Protein AF-A0A212J3J1-F1 (afdb_monomer_lite)

Foldseek 3Di:
DDDPDWDADPPPRAIWDWDDWDDDAPFWIKTWTFGPPPVVRDIDIDIGGDQDDPDDDPDDDPRRDHPDPPPPPPD

Organism: NCBI:txid91750

Sequence (75 aa):
MPRGNSTKCPHCGSTCRTIKTAQVTATYREVVFLCRNPACNCMFTAAITPLREIEPSANPNPEAHFPASAKQVLA

pLDDT: mean 83.0, std 17.19, range [35.59, 96.56]

Radius of gyration: 16.15 Å; chains: 1; bounding box: 37×33×44 Å

Secondary structure (DSSP, 8-state):
-------B-TTT-PBEEEEEEEE-SSS-EEEEEEES-TTT--EEEEEE-----SS--SS--TT---S--------

InterPro domains:
  IPR007684 Zinc finger, Ogr/Delta-type [PF04606] (8-47)

Structure (mmCIF, N/CA/C/O backbone):
data_AF-A0A212J3J1-F1
#
_entry.id   AF-A0A212J3J1-F1
#
loop_
_atom_site.group_PDB
_atom_site.id
_atom_site.type_symbol
_atom_site.label_atom_id
_atom_site.label_alt_id
_atom_site.label_comp_id
_atom_site.label_asym_id
_atom_site.label_entity_id
_atom_site.label_seq_id
_atom_site.pdbx_PDB_ins_code
_atom_site.Cartn_x
_atom_site.Cartn_y
_atom_site.Cartn_z
_atom_site.occupancy
_atom_site.B_iso_or_equiv
_atom_site.auth_seq_id
_atom_site.auth_comp_id
_atom_site.auth_asym_id
_atom_site.auth_atom_id
_atom_site.pdbx_PDB_model_num
ATOM 1 N N . MET A 1 1 ? 18.904 -3.641 10.472 1.00 40.78 1 MET A N 1
ATOM 2 C CA . MET A 1 1 ? 18.289 -2.627 9.584 1.00 40.78 1 MET A CA 1
ATOM 3 C C . MET A 1 1 ? 16.884 -3.101 9.234 1.00 40.78 1 MET A C 1
ATOM 5 O O . MET A 1 1 ? 16.781 -4.227 8.755 1.00 40.78 1 MET A O 1
ATOM 9 N N . PRO A 1 2 ? 15.808 -2.352 9.532 1.00 44.41 2 PRO A N 1
ATOM 10 C CA . PRO A 1 2 ? 14.458 -2.833 9.264 1.00 44.41 2 PRO A CA 1
ATOM 11 C C . PRO A 1 2 ? 14.257 -2.904 7.747 1.00 44.41 2 PRO A C 1
ATOM 13 O O . PRO A 1 2 ? 14.512 -1.937 7.030 1.00 44.41 2 PRO A O 1
ATOM 16 N N . ARG A 1 3 ? 13.867 -4.081 7.245 1.00 57.81 3 ARG A N 1
ATOM 17 C CA . ARG A 1 3 ? 13.532 -4.269 5.832 1.00 57.81 3 ARG A CA 1
ATOM 18 C C . ARG A 1 3 ? 12.299 -3.414 5.555 1.00 57.81 3 ARG A C 1
ATOM 20 O O . ARG A 1 3 ? 11.223 -3.723 6.057 1.00 57.81 3 ARG A O 1
ATOM 27 N N . GLY A 1 4 ? 12.473 -2.322 4.812 1.00 66.56 4 GLY A N 1
ATOM 28 C CA . GLY A 1 4 ? 11.351 -1.521 4.338 1.00 66.56 4 GLY A CA 1
ATOM 29 C C . GLY A 1 4 ? 10.329 -2.403 3.621 1.00 66.56 4 GLY A C 1
ATOM 30 O O . GLY A 1 4 ? 10.669 -3.441 3.050 1.00 66.56 4 GLY A O 1
ATOM 31 N N . ASN A 1 5 ? 9.074 -1.979 3.665 1.00 73.12 5 ASN A N 1
ATOM 32 C CA . ASN A 1 5 ? 7.986 -2.513 2.859 1.00 73.12 5 ASN A CA 1
ATOM 33 C C . ASN A 1 5 ? 8.461 -2.714 1.407 1.00 73.12 5 ASN A C 1
ATOM 35 O O . ASN A 1 5 ? 8.855 -1.770 0.734 1.00 73.12 5 ASN A O 1
ATOM 39 N N . SER A 1 6 ? 8.485 -3.968 0.955 1.00 81.44 6 SER A N 1
ATOM 40 C CA . SER A 1 6 ? 8.953 -4.381 -0.369 1.00 81.44 6 SER A CA 1
ATOM 41 C C . SER A 1 6 ? 7.833 -5.162 -1.033 1.00 81.44 6 SER A C 1
ATOM 43 O O . SER A 1 6 ? 7.294 -6.088 -0.430 1.00 81.44 6 SER A O 1
ATOM 45 N N . THR A 1 7 ? 7.477 -4.783 -2.258 1.00 92.00 7 THR A N 1
ATOM 46 C CA . THR A 1 7 ? 6.433 -5.458 -3.033 1.00 92.00 7 THR A CA 1
ATOM 47 C C . THR A 1 7 ? 6.909 -5.744 -4.454 1.00 92.00 7 THR A C 1
ATOM 49 O O . THR A 1 7 ? 7.905 -5.174 -4.919 1.00 92.00 7 THR A O 1
ATOM 52 N N . LYS A 1 8 ? 6.222 -6.658 -5.141 1.00 94.81 8 LYS A N 1
ATOM 53 C CA . LYS A 1 8 ? 6.495 -6.990 -6.543 1.00 94.81 8 LYS A CA 1
ATOM 54 C C . LYS A 1 8 ? 5.651 -6.128 -7.473 1.00 94.81 8 LYS A C 1
ATOM 56 O O . LYS A 1 8 ? 4.491 -5.848 -7.192 1.00 94.81 8 LYS A O 1
ATOM 61 N N . CYS A 1 9 ? 6.247 -5.710 -8.583 1.00 95.25 9 CYS A N 1
ATOM 62 C CA . CYS A 1 9 ? 5.540 -4.996 -9.633 1.00 95.25 9 CYS A CA 1
ATOM 63 C C . CYS A 1 9 ? 4.482 -5.923 -10.257 1.00 95.25 9 CYS A C 1
ATOM 65 O O . CYS A 1 9 ? 4.848 -7.027 -10.670 1.00 95.25 9 CYS A O 1
ATOM 67 N N . PRO A 1 10 ? 3.217 -5.486 -10.387 1.00 95.44 10 PRO A N 1
ATOM 68 C CA . PRO A 1 10 ? 2.157 -6.309 -10.969 1.00 95.44 10 PRO A CA 1
ATOM 69 C C . PRO A 1 10 ? 2.356 -6.578 -12.468 1.00 95.44 10 PRO A C 1
ATOM 71 O O . PRO A 1 10 ? 1.795 -7.531 -12.992 1.00 95.44 10 PRO A O 1
ATOM 74 N N . HIS A 1 11 ? 3.171 -5.775 -13.162 1.00 95.56 11 HIS A N 1
ATOM 75 C CA . HIS A 1 11 ? 3.389 -5.922 -14.604 1.00 95.56 11 HIS A CA 1
ATOM 76 C C . HIS A 1 11 ? 4.557 -6.842 -14.959 1.00 95.56 11 HIS A C 1
ATOM 78 O O . HIS A 1 11 ? 4.453 -7.643 -15.878 1.00 95.56 11 HIS A O 1
ATOM 84 N N . CYS A 1 12 ? 5.692 -6.708 -14.266 1.00 96.00 12 CYS A N 1
ATOM 85 C CA . CYS A 1 12 ? 6.928 -7.409 -14.641 1.00 96.00 12 CYS A CA 1
ATOM 86 C C . CYS A 1 12 ? 7.519 -8.283 -13.529 1.00 96.00 12 CYS A C 1
ATOM 88 O O . CYS A 1 12 ? 8.623 -8.797 -13.689 1.00 96.00 12 CYS A O 1
ATOM 90 N N . GLY A 1 13 ? 6.868 -8.384 -12.362 1.00 94.31 13 GLY A N 1
ATOM 91 C CA . GLY A 1 13 ? 7.344 -9.183 -11.223 1.00 94.31 13 GLY A CA 1
ATOM 92 C C . GLY A 1 13 ? 8.652 -8.697 -10.580 1.00 94.31 13 GLY A C 1
ATOM 93 O O . GLY A 1 13 ? 9.119 -9.270 -9.592 1.00 94.31 13 GLY A O 1
ATOM 94 N N . SER A 1 14 ? 9.255 -7.626 -11.103 1.00 95.44 14 SER A N 1
ATOM 95 C CA . SER A 1 14 ? 10.462 -7.022 -10.538 1.00 95.44 14 SER A CA 1
ATOM 96 C C . SER A 1 14 ? 10.172 -6.392 -9.178 1.00 95.44 14 SER A C 1
ATOM 98 O O . SER A 1 14 ? 9.045 -6.012 -8.869 1.00 95.44 14 SER A O 1
ATOM 100 N N . THR A 1 15 ? 11.196 -6.274 -8.338 1.00 94.12 15 THR A N 1
ATOM 101 C CA . THR A 1 15 ? 11.048 -5.658 -7.014 1.00 94.12 15 THR A CA 1
ATOM 102 C C . THR A 1 15 ? 10.830 -4.148 -7.143 1.00 94.12 15 THR A C 1
ATOM 104 O O . THR A 1 15 ? 11.547 -3.472 -7.885 1.00 94.12 15 THR A O 1
ATOM 107 N N . CYS A 1 16 ? 9.874 -3.607 -6.394 1.00 95.00 16 CYS A N 1
ATOM 108 C CA . CYS A 1 16 ? 9.640 -2.170 -6.301 1.00 95.00 16 CYS A CA 1
ATOM 109 C C . CYS A 1 16 ? 10.434 -1.541 -5.147 1.00 95.00 16 CYS A C 1
ATOM 111 O O . CYS A 1 16 ? 10.761 -2.199 -4.160 1.00 95.00 16 CYS A O 1
ATOM 113 N N . ARG A 1 17 ? 10.746 -0.247 -5.256 1.00 92.81 17 ARG A N 1
ATOM 114 C CA . ARG A 1 17 ? 11.215 0.577 -4.133 1.00 92.81 17 ARG A CA 1
ATOM 115 C C . ARG A 1 17 ? 10.070 1.428 -3.595 1.00 92.81 17 ARG A C 1
ATOM 117 O O . ARG A 1 17 ? 9.272 1.941 -4.376 1.00 92.81 17 ARG A O 1
ATOM 124 N N . THR A 1 18 ? 10.027 1.604 -2.282 1.00 93.62 18 THR A N 1
ATOM 125 C CA . THR A 1 18 ? 9.133 2.563 -1.629 1.00 93.62 18 THR A CA 1
ATOM 126 C C . THR A 1 18 ? 9.623 3.980 -1.884 1.00 93.62 18 THR A C 1
ATOM 128 O O . THR A 1 18 ? 10.801 4.269 -1.683 1.00 93.62 18 THR A O 1
ATOM 131 N N . ILE A 1 19 ? 8.725 4.850 -2.335 1.00 94.00 19 ILE A N 1
ATOM 132 C CA . ILE A 1 19 ? 8.990 6.274 -2.569 1.00 94.00 19 ILE A CA 1
ATOM 133 C C . ILE A 1 19 ? 8.452 7.110 -1.417 1.00 94.00 19 ILE A C 1
ATOM 135 O O . ILE A 1 19 ? 9.149 7.970 -0.888 1.00 94.00 19 ILE A O 1
ATOM 139 N N . LYS A 1 20 ? 7.206 6.851 -1.024 1.00 91.88 20 LYS A N 1
ATOM 140 C CA . LYS A 1 20 ? 6.505 7.613 0.005 1.00 91.88 20 LYS A CA 1
ATOM 141 C C . LYS A 1 20 ? 5.609 6.681 0.800 1.00 91.88 20 LYS A C 1
ATOM 143 O O . LYS A 1 20 ? 4.983 5.793 0.229 1.00 91.88 20 LYS A O 1
ATOM 148 N N . THR A 1 21 ? 5.531 6.913 2.101 1.00 93.69 21 THR A N 1
ATOM 149 C CA . THR A 1 21 ? 4.572 6.263 2.996 1.00 93.69 21 THR A CA 1
ATOM 150 C C . THR A 1 21 ? 3.781 7.329 3.730 1.00 93.69 21 THR A C 1
ATOM 152 O O . THR A 1 21 ? 4.384 8.258 4.265 1.00 93.69 21 THR A O 1
ATOM 155 N N . ALA A 1 22 ? 2.464 7.182 3.789 1.00 93.12 22 ALA A N 1
ATOM 156 C CA . ALA A 1 22 ? 1.589 8.054 4.559 1.00 93.12 22 ALA A CA 1
ATOM 157 C C . ALA A 1 22 ? 0.666 7.202 5.436 1.00 93.12 22 ALA A C 1
ATOM 159 O O . ALA A 1 22 ? -0.044 6.332 4.934 1.00 93.12 22 ALA A O 1
ATOM 160 N N . GLN A 1 23 ? 0.698 7.429 6.752 1.00 93.56 23 GLN A N 1
ATOM 161 C CA . GLN A 1 23 ? -0.329 6.902 7.64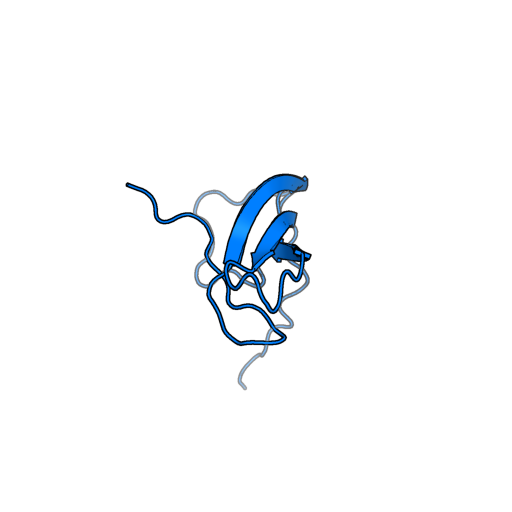8 1.00 93.56 23 GLN A CA 1
ATOM 162 C C . GLN A 1 23 ? -1.545 7.819 7.531 1.00 93.56 23 GLN A C 1
ATOM 164 O O . GLN A 1 23 ? -1.427 9.009 7.808 1.00 93.56 23 GLN A O 1
ATOM 169 N N . VAL A 1 24 ? -2.678 7.277 7.097 1.00 91.88 24 VAL A N 1
ATOM 170 C CA . VAL A 1 24 ? -3.890 8.064 6.832 1.00 91.88 24 VAL A CA 1
ATOM 171 C C . VAL A 1 24 ? -4.889 7.914 7.979 1.00 91.88 24 VAL A C 1
ATOM 173 O O . VAL A 1 24 ? -5.445 8.904 8.437 1.00 91.88 24 VAL A O 1
ATOM 176 N N . THR A 1 25 ? -5.082 6.696 8.490 1.00 89.12 25 THR A N 1
ATOM 177 C CA . THR A 1 25 ? -5.900 6.414 9.688 1.00 89.12 25 THR A CA 1
ATOM 178 C C . THR A 1 25 ? -5.157 5.450 10.610 1.00 89.12 25 THR A C 1
ATOM 180 O O . THR A 1 25 ? -4.086 4.976 10.245 1.00 89.12 25 THR A O 1
ATOM 183 N N . ALA A 1 26 ? -5.698 5.094 11.780 1.00 86.62 26 ALA A N 1
ATOM 184 C CA . ALA A 1 26 ? -5.083 4.089 12.660 1.00 86.62 26 ALA A CA 1
ATOM 185 C C . ALA A 1 26 ? -4.863 2.721 11.971 1.00 86.62 26 ALA A C 1
ATOM 187 O O . ALA A 1 26 ? -3.895 2.025 12.276 1.00 86.62 26 ALA A O 1
ATOM 188 N N . THR A 1 27 ? -5.708 2.358 11.000 1.00 89.31 27 THR A N 1
ATOM 189 C CA . THR A 1 27 ? -5.681 1.059 10.302 1.00 89.31 27 THR A CA 1
ATOM 190 C C . THR A 1 27 ? -5.383 1.166 8.802 1.00 89.31 27 THR A C 1
ATOM 192 O O . THR A 1 27 ? -5.296 0.151 8.120 1.00 89.31 27 THR A O 1
ATOM 195 N N . TYR A 1 28 ? -5.173 2.362 8.251 1.00 90.94 28 TYR A N 1
ATOM 196 C CA . TYR A 1 28 ? -4.910 2.548 6.821 1.00 90.94 28 TYR A CA 1
ATOM 197 C C . TYR A 1 28 ? -3.600 3.301 6.581 1.00 90.94 28 TYR A C 1
ATOM 199 O O . TYR A 1 28 ? -3.408 4.429 7.047 1.00 90.94 28 TYR A O 1
ATOM 207 N N . ARG A 1 29 ? -2.695 2.674 5.824 1.00 93.38 29 ARG A N 1
ATOM 208 C CA . ARG A 1 29 ? -1.441 3.271 5.360 1.00 93.38 29 ARG A CA 1
ATOM 209 C C . ARG A 1 29 ? -1.335 3.168 3.848 1.00 93.38 29 ARG A C 1
ATOM 211 O O . ARG A 1 29 ? -1.404 2.076 3.295 1.00 93.38 29 ARG A O 1
ATOM 218 N N . GLU A 1 30 ? -1.057 4.285 3.197 1.00 95.00 30 GLU A N 1
ATOM 219 C CA . GLU A 1 30 ? -0.749 4.329 1.772 1.00 95.00 30 GLU A CA 1
ATOM 220 C C . GLU A 1 30 ? 0.757 4.279 1.538 1.00 95.00 30 GLU A C 1
ATOM 222 O O . GLU A 1 30 ? 1.552 4.902 2.252 1.00 95.00 30 GLU A O 1
ATOM 227 N N . VAL A 1 31 ? 1.156 3.538 0.509 1.00 95.31 31 VAL A N 1
ATOM 228 C CA . VAL A 1 31 ? 2.549 3.402 0.097 1.00 95.31 31 VAL A CA 1
ATOM 229 C C . VAL A 1 31 ? 2.661 3.576 -1.406 1.00 95.31 31 VAL A C 1
ATOM 231 O O . VAL A 1 31 ? 2.077 2.815 -2.170 1.00 95.31 31 VAL A O 1
ATOM 234 N N . VAL A 1 32 ? 3.457 4.551 -1.832 1.00 95.44 32 VAL A N 1
ATOM 235 C CA . VAL A 1 32 ? 3.796 4.739 -3.242 1.00 95.44 32 VAL A CA 1
ATOM 236 C C . VAL A 1 32 ? 5.023 3.901 -3.565 1.00 95.44 32 VAL A C 1
ATOM 238 O O . VAL A 1 32 ? 6.086 4.069 -2.958 1.00 95.44 32 VAL A O 1
ATOM 241 N N . PHE A 1 33 ? 4.879 3.017 -4.544 1.00 95.44 33 PHE A N 1
ATOM 242 C CA . PHE A 1 33 ? 5.926 2.149 -5.052 1.00 95.44 33 PHE A CA 1
ATOM 243 C C . PHE A 1 33 ? 6.351 2.565 -6.456 1.00 95.44 33 PHE A C 1
ATOM 245 O O . PHE A 1 33 ? 5.523 2.905 -7.296 1.00 95.44 33 PHE A O 1
ATOM 252 N N . LEU A 1 34 ? 7.654 2.472 -6.720 1.00 95.12 34 LEU A N 1
ATOM 253 C CA . LEU A 1 34 ? 8.226 2.578 -8.058 1.00 95.12 34 LEU A CA 1
ATOM 254 C C . LEU A 1 34 ? 8.934 1.275 -8.421 1.00 95.12 34 LEU A C 1
ATOM 256 O O . LEU A 1 34 ? 9.811 0.808 -7.686 1.00 95.12 34 LEU A O 1
ATOM 260 N N . CYS A 1 35 ? 8.582 0.705 -9.568 1.00 96.25 35 CYS A N 1
ATOM 261 C CA . CYS A 1 35 ? 9.260 -0.455 -10.122 1.00 96.25 35 CYS A CA 1
ATOM 262 C C . CYS A 1 35 ? 10.741 -0.143 -10.396 1.00 96.25 35 CYS A C 1
ATOM 264 O O . CYS A 1 35 ? 11.065 0.878 -10.995 1.00 96.25 35 CYS A O 1
ATOM 266 N N . ARG A 1 36 ? 11.656 -1.031 -9.982 1.00 94.31 36 ARG A N 1
ATOM 267 C CA . ARG A 1 36 ? 13.100 -0.851 -10.232 1.00 94.31 36 ARG A CA 1
ATOM 268 C C . ARG A 1 36 ? 13.532 -1.224 -11.647 1.00 94.31 36 ARG A C 1
ATOM 270 O O . ARG A 1 36 ? 14.634 -0.868 -12.040 1.00 94.31 36 ARG A O 1
ATOM 277 N N . ASN A 1 37 ? 12.704 -1.961 -12.388 1.00 95.69 37 ASN A N 1
ATOM 278 C CA . ASN A 1 37 ? 12.983 -2.268 -13.785 1.00 95.69 37 ASN A CA 1
ATOM 279 C C . ASN A 1 37 ? 12.757 -1.004 -14.641 1.00 95.69 37 ASN A C 1
ATOM 281 O O . ASN A 1 37 ? 11.597 -0.591 -14.762 1.00 95.69 37 ASN A O 1
ATOM 285 N N . PRO A 1 38 ? 13.811 -0.422 -15.250 1.00 92.94 38 PRO A N 1
ATOM 286 C CA . PRO A 1 38 ? 13.701 0.809 -16.032 1.00 92.94 38 PRO A CA 1
ATOM 287 C C . PRO A 1 38 ? 12.843 0.646 -17.292 1.00 92.94 38 PRO A C 1
ATOM 289 O O . PRO A 1 38 ? 12.245 1.618 -17.732 1.00 92.94 38 PRO A O 1
ATOM 292 N N . ALA A 1 39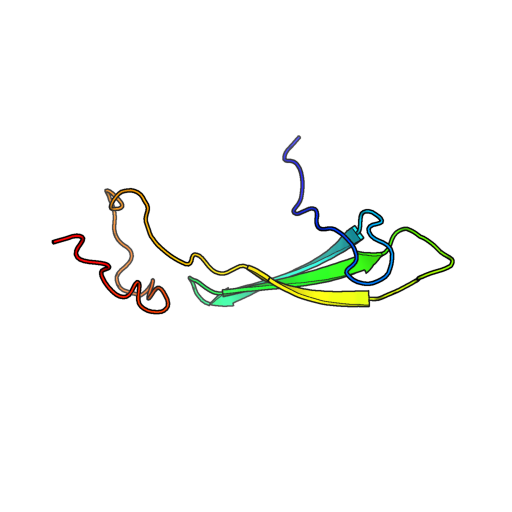 ? 12.722 -0.570 -17.839 1.00 96.56 39 ALA A N 1
ATOM 293 C CA . ALA A 1 39 ? 11.860 -0.829 -18.992 1.00 96.56 39 ALA A CA 1
ATOM 294 C C . ALA A 1 39 ? 10.366 -0.840 -18.625 1.00 96.56 39 ALA A C 1
ATOM 296 O O . ALA A 1 39 ? 9.521 -0.531 -19.456 1.00 96.56 39 ALA A O 1
ATOM 297 N N . CYS A 1 40 ? 10.027 -1.200 -17.381 1.00 95.38 40 CYS A N 1
ATOM 298 C CA . CYS A 1 40 ? 8.643 -1.205 -16.907 1.00 95.38 40 CYS A CA 1
ATOM 299 C 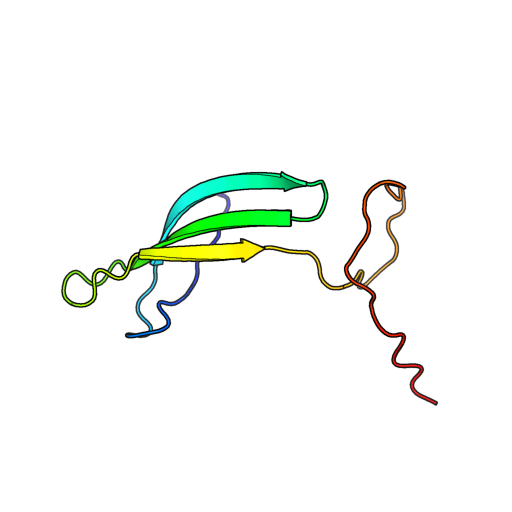C . CYS A 1 40 ? 8.236 0.160 -16.344 1.00 95.38 40 CYS A C 1
ATOM 301 O O . CYS A 1 40 ? 7.151 0.639 -16.650 1.00 95.38 40 CYS A O 1
ATOM 303 N N . ASN A 1 41 ? 9.085 0.759 -15.497 1.00 92.62 41 ASN A N 1
ATOM 304 C CA . ASN A 1 41 ? 8.912 2.087 -14.889 1.00 92.62 41 ASN A CA 1
ATOM 305 C C . ASN A 1 41 ? 7.528 2.370 -14.257 1.00 92.62 41 ASN A C 1
ATOM 307 O O . ASN A 1 41 ? 7.140 3.520 -14.063 1.00 92.62 41 ASN A O 1
ATOM 311 N N . CYS A 1 42 ? 6.767 1.327 -13.922 1.00 95.69 42 CYS A N 1
ATOM 312 C CA . CYS A 1 42 ? 5.448 1.480 -13.327 1.00 95.69 42 CYS A CA 1
ATOM 313 C C . CYS A 1 42 ? 5.562 2.101 -11.927 1.00 95.69 42 CYS A C 1
ATOM 315 O O . CYS A 1 42 ? 6.358 1.642 -11.097 1.00 95.69 42 CYS A O 1
ATOM 317 N N . MET A 1 43 ? 4.739 3.115 -11.667 1.00 96.06 43 MET A N 1
ATOM 318 C CA . MET A 1 43 ? 4.545 3.724 -10.357 1.00 96.06 43 MET A CA 1
ATOM 319 C C . MET A 1 43 ? 3.093 3.517 -9.933 1.00 96.06 43 MET A C 1
ATOM 321 O O . MET A 1 43 ? 2.182 3.769 -10.718 1.00 96.06 43 MET A O 1
ATOM 325 N N . PHE A 1 44 ? 2.876 3.054 -8.707 1.00 95.75 44 PHE A N 1
ATOM 326 C CA . PHE A 1 44 ? 1.537 2.770 -8.197 1.00 95.75 44 PHE A CA 1
ATOM 327 C C . PHE A 1 44 ? 1.449 2.987 -6.689 1.00 95.75 44 PHE A C 1
ATOM 329 O O . PHE A 1 44 ? 2.451 2.907 -5.974 1.00 95.75 44 PHE A O 1
ATOM 336 N N . THR A 1 45 ? 0.233 3.226 -6.204 1.00 95.81 45 THR A N 1
ATOM 337 C CA . THR A 1 45 ? -0.075 3.308 -4.774 1.00 95.81 45 THR A CA 1
ATOM 338 C C . THR A 1 45 ? -0.653 1.980 -4.303 1.00 95.81 45 THR A C 1
ATOM 340 O O . THR A 1 45 ? -1.504 1.394 -4.967 1.00 95.81 45 THR A O 1
ATOM 343 N N . ALA A 1 46 ? -0.192 1.502 -3.153 1.00 94.50 46 ALA A N 1
ATOM 344 C CA . ALA A 1 46 ? -0.714 0.324 -2.481 1.00 94.50 46 ALA A CA 1
ATOM 345 C C . ALA A 1 46 ? -1.209 0.690 -1.081 1.00 94.50 46 ALA A C 1
ATOM 347 O O . ALA A 1 46 ? -0.609 1.515 -0.390 1.00 94.50 46 ALA A O 1
ATOM 348 N N . ALA A 1 47 ? -2.280 0.028 -0.659 1.00 92.94 47 ALA A N 1
ATOM 349 C CA . ALA A 1 47 ? -2.802 0.111 0.693 1.00 92.94 47 ALA A CA 1
ATOM 350 C C . ALA A 1 47 ? -2.192 -0.984 1.573 1.00 92.94 47 ALA A C 1
ATOM 352 O O . ALA A 1 47 ? -2.131 -2.150 1.181 1.00 92.94 47 ALA A O 1
ATOM 353 N N . ILE A 1 48 ? -1.779 -0.614 2.780 1.00 91.12 48 ILE A N 1
ATOM 354 C CA . ILE A 1 48 ?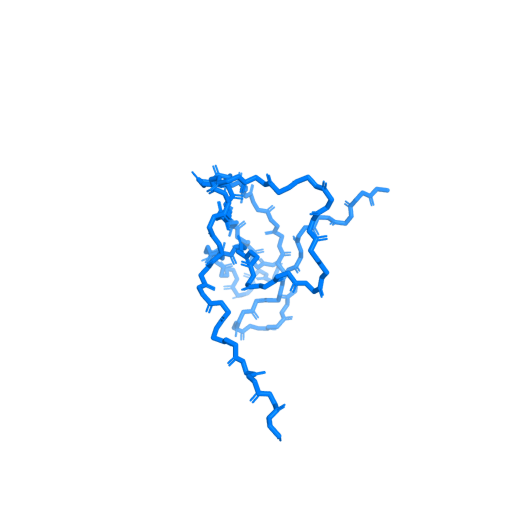 -1.458 -1.538 3.863 1.00 91.12 48 ILE A CA 1
ATOM 355 C C . ILE A 1 48 ? -2.519 -1.342 4.940 1.00 91.12 48 ILE A C 1
ATOM 357 O O . ILE A 1 48 ? -2.583 -0.289 5.578 1.00 91.12 48 ILE A O 1
ATOM 361 N N . THR A 1 49 ? -3.318 -2.383 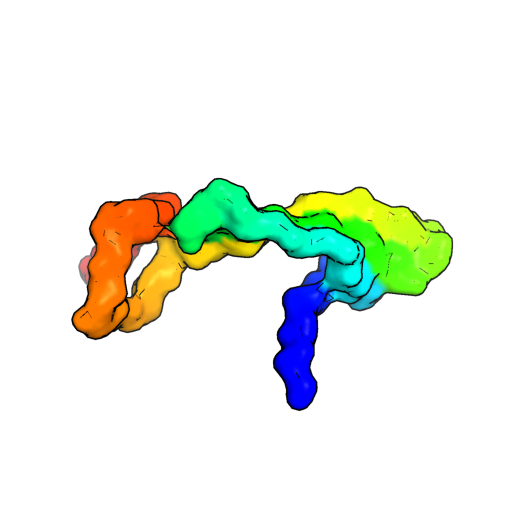5.145 1.00 90.62 49 THR A N 1
ATOM 362 C CA . THR A 1 49 ? -4.386 -2.417 6.144 1.00 90.62 49 THR A CA 1
ATOM 363 C C . THR A 1 49 ? -4.319 -3.739 6.896 1.00 90.62 49 THR A C 1
ATOM 365 O O . THR A 1 49 ? -4.224 -4.789 6.255 1.00 90.62 49 THR A O 1
ATOM 368 N N . PRO A 1 50 ? -4.349 -3.725 8.240 1.00 86.88 50 PRO A N 1
ATOM 369 C CA . PRO A 1 50 ? -4.510 -4.944 9.006 1.00 86.88 50 PRO A CA 1
ATOM 370 C C . PRO A 1 50 ? -5.903 -5.516 8.722 1.00 86.88 50 PRO A C 1
ATOM 372 O O . PRO A 1 50 ? -6.912 -4.837 8.893 1.00 86.88 50 PRO A O 1
ATOM 375 N N . LEU A 1 51 ? -5.946 -6.756 8.239 1.00 85.00 51 LEU A N 1
ATOM 376 C CA . LEU A 1 51 ? -7.194 -7.410 7.832 1.00 85.00 51 LEU A CA 1
ATOM 377 C C . LEU A 1 51 ? -7.883 -8.118 8.999 1.00 85.00 51 LEU A C 1
ATOM 379 O O . LEU A 1 51 ? -9.103 -8.119 9.101 1.00 85.00 51 LEU A O 1
ATOM 383 N N . ARG A 1 52 ? -7.094 -8.750 9.868 1.00 83.00 52 ARG A N 1
ATOM 384 C CA . ARG A 1 52 ? -7.578 -9.442 11.060 1.00 83.00 52 ARG A CA 1
ATOM 385 C C . ARG A 1 52 ? -6.480 -9.519 12.105 1.00 83.00 52 ARG A C 1
ATOM 387 O O . ARG A 1 52 ? -5.302 -9.623 11.759 1.00 83.00 52 ARG A O 1
ATOM 394 N N . GLU A 1 53 ? -6.889 -9.535 13.362 1.00 83.69 53 GLU A N 1
ATOM 395 C CA . GLU A 1 53 ? -6.027 -9.940 14.463 1.00 83.69 53 GLU A CA 1
ATOM 396 C C . GLU A 1 53 ? -5.931 -11.469 14.476 1.00 83.69 53 GLU A C 1
ATOM 398 O O . GLU A 1 53 ? -6.937 -12.167 14.336 1.00 83.69 53 GLU A O 1
ATOM 403 N N . ILE A 1 54 ? -4.708 -11.991 14.576 1.00 87.38 54 ILE A N 1
ATOM 404 C CA . ILE A 1 54 ? -4.480 -13.429 14.778 1.00 87.38 54 ILE A CA 1
ATOM 405 C C . ILE A 1 54 ? -4.661 -13.762 16.264 1.00 87.38 54 ILE A C 1
ATOM 407 O O . ILE A 1 54 ? -5.252 -14.783 16.599 1.00 87.38 54 ILE A O 1
ATOM 411 N N . GLU A 1 55 ? -4.210 -12.862 17.135 1.00 85.62 55 GLU A N 1
ATOM 412 C CA . GLU A 1 55 ? -4.370 -12.917 18.584 1.00 85.62 55 GLU A CA 1
ATOM 413 C C . GLU A 1 55 ? -4.858 -11.548 19.074 1.00 85.62 55 GLU A C 1
ATOM 415 O O . GLU A 1 55 ? -4.438 -10.530 18.510 1.00 85.62 55 GLU A O 1
ATOM 420 N N . PRO A 1 56 ? -5.733 -11.501 20.095 1.00 84.31 56 PRO A N 1
ATOM 421 C CA . PRO A 1 56 ? -6.242 -10.240 20.615 1.00 84.31 56 PRO A CA 1
ATOM 422 C C . PRO A 1 56 ? -5.117 -9.416 21.249 1.00 84.31 56 PRO A C 1
ATOM 424 O O . PRO A 1 56 ? -4.280 -9.939 21.989 1.00 84.31 56 PRO A O 1
ATOM 427 N N . SER A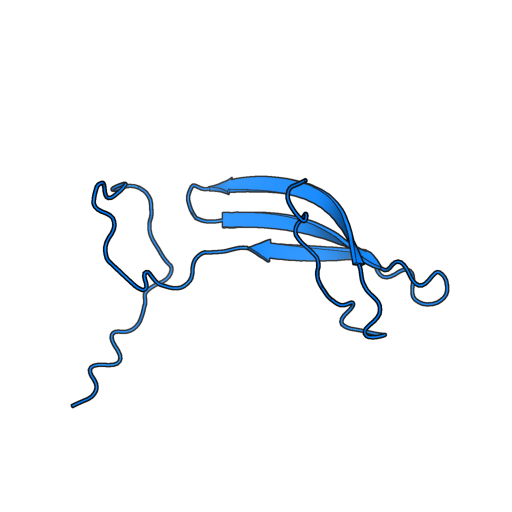 1 57 ? -5.122 -8.106 20.997 1.00 84.88 57 SER A N 1
ATOM 428 C CA . SER A 1 57 ? -4.188 -7.187 21.653 1.00 84.88 57 SER A CA 1
ATOM 429 C C . SER A 1 57 ? -4.414 -7.155 23.170 1.00 84.88 57 SER A C 1
ATOM 431 O O . SER A 1 57 ? -5.544 -7.021 23.637 1.00 84.88 57 SER A O 1
ATOM 433 N N . ALA A 1 58 ? -3.329 -7.177 23.950 1.00 89.06 58 ALA A N 1
ATOM 434 C CA . ALA A 1 58 ? -3.378 -6.954 25.400 1.00 89.06 58 ALA A CA 1
ATOM 435 C C . ALA A 1 58 ? -3.756 -5.505 25.776 1.00 89.06 58 ALA A C 1
ATOM 437 O O . ALA A 1 58 ? -4.108 -5.232 26.920 1.00 89.06 58 ALA A O 1
ATOM 438 N N . ASN A 1 59 ? -3.677 -4.576 24.818 1.00 88.69 59 ASN A N 1
ATOM 439 C CA . ASN A 1 59 ? -4.099 -3.188 24.966 1.00 88.69 59 ASN A CA 1
ATOM 440 C C . ASN A 1 59 ? -4.849 -2.755 23.691 1.00 88.69 59 ASN A C 1
ATOM 442 O O . ASN A 1 59 ? -4.223 -2.253 22.748 1.00 88.69 59 ASN A O 1
ATOM 446 N N . PRO A 1 60 ? -6.157 -3.046 23.586 1.00 82.00 60 PRO A N 1
ATOM 447 C CA . PRO A 1 60 ? -6.933 -2.745 22.391 1.00 82.00 60 PRO A CA 1
ATOM 448 C C . PRO A 1 60 ? -7.114 -1.233 22.231 1.00 82.00 60 PRO A C 1
ATOM 450 O O . PRO A 1 60 ? -7.500 -0.539 23.170 1.00 82.00 60 PRO A O 1
ATOM 453 N N . ASN A 1 61 ? -6.864 -0.720 21.024 1.00 83.12 61 ASN A N 1
ATOM 454 C CA . ASN A 1 61 ? -7.208 0.658 20.686 1.00 83.12 61 ASN A CA 1
ATOM 455 C C . ASN A 1 61 ? -8.682 0.706 20.235 1.00 83.12 61 ASN A C 1
ATOM 457 O O . ASN A 1 61 ? -8.992 0.125 19.193 1.00 83.12 61 ASN A O 1
ATOM 461 N N . PRO A 1 62 ? -9.580 1.401 20.959 1.00 77.75 62 PRO A N 1
ATOM 462 C CA . PRO A 1 62 ? -11.000 1.461 20.611 1.00 77.75 62 PRO A CA 1
ATOM 463 C C . PRO A 1 62 ? -11.278 2.139 19.260 1.00 77.75 62 PRO A C 1
ATOM 465 O O . PRO A 1 62 ? -12.316 1.877 18.664 1.00 77.75 62 PRO A O 1
ATOM 468 N N . GLU A 1 63 ? -10.354 2.960 18.752 1.00 79.25 63 GLU A N 1
ATOM 469 C CA . GLU A 1 63 ? -10.466 3.620 17.442 1.00 79.25 63 GLU A CA 1
ATOM 470 C C . GLU A 1 63 ? -9.917 2.762 16.286 1.00 79.25 63 GLU A C 1
ATOM 472 O O . GLU A 1 63 ? -10.077 3.098 15.108 1.00 79.25 63 GLU A O 1
ATOM 477 N N . ALA A 1 64 ? -9.244 1.646 16.593 1.00 78.00 64 ALA A N 1
ATOM 478 C CA . ALA A 1 64 ? -8.707 0.738 15.589 1.00 78.00 64 ALA A CA 1
ATOM 479 C C . ALA A 1 64 ? -9.803 -0.210 15.089 1.00 78.00 64 ALA A C 1
ATOM 481 O O . ALA A 1 64 ? -9.930 -1.354 15.521 1.00 78.00 64 ALA A O 1
ATOM 482 N N . HIS A 1 65 ? -10.600 0.271 14.139 1.00 74.62 65 HIS A N 1
ATOM 483 C CA . HIS A 1 65 ? -11.582 -0.560 13.454 1.00 74.62 65 HIS A CA 1
ATOM 484 C C . HIS A 1 65 ? -10.932 -1.295 12.278 1.00 74.62 65 HIS A C 1
ATOM 486 O O . HIS A 1 65 ? -10.481 -0.684 11.302 1.00 74.62 65 HIS A O 1
ATOM 492 N N . PHE A 1 66 ? -10.881 -2.622 12.372 1.00 72.31 66 PHE A N 1
ATOM 493 C CA . PHE A 1 66 ? -10.489 -3.491 11.265 1.00 72.31 66 PHE A CA 1
ATOM 494 C C . PHE A 1 66 ? -11.687 -3.690 10.324 1.00 72.31 66 PHE A C 1
ATOM 496 O O . PHE A 1 66 ? -12.807 -3.875 10.814 1.00 72.31 66 PHE A O 1
ATOM 503 N N . PRO A 1 67 ? -11.499 -3.670 8.991 1.00 62.31 67 PRO A N 1
ATOM 504 C CA . PRO A 1 67 ? -12.563 -4.038 8.064 1.00 62.31 67 PRO A CA 1
ATOM 505 C C . PRO A 1 67 ? -12.995 -5.471 8.388 1.00 62.31 67 PRO A C 1
ATOM 507 O O . PRO A 1 67 ? -12.171 -6.380 8.366 1.00 62.31 67 PRO A O 1
ATOM 510 N N . ALA A 1 68 ? -14.261 -5.623 8.785 1.00 54.25 68 ALA A N 1
ATOM 511 C CA . ALA A 1 68 ? -14.819 -6.790 9.457 1.00 54.25 68 ALA A CA 1
ATOM 512 C C . ALA A 1 68 ? -14.203 -8.122 8.999 1.00 54.25 68 ALA A C 1
ATOM 514 O O . ALA A 1 68 ? -14.441 -8.591 7.886 1.00 54.25 68 ALA A O 1
ATOM 515 N N . SER A 1 69 ? -13.468 -8.768 9.906 1.00 47.75 69 SER A N 1
ATOM 516 C CA . SER A 1 69 ? -13.293 -10.213 9.862 1.00 47.75 69 SER A CA 1
ATOM 517 C C . SER A 1 69 ? -14.699 -10.794 9.972 1.00 47.75 69 SER A C 1
ATOM 519 O O . SER A 1 69 ? -15.276 -10.838 11.061 1.00 47.75 69 SER A O 1
ATOM 521 N N . ALA A 1 70 ? -15.308 -11.165 8.843 1.00 44.72 70 ALA A N 1
ATOM 522 C CA . ALA A 1 70 ? -16.431 -12.080 8.882 1.00 44.72 70 ALA A CA 1
ATOM 523 C C . ALA A 1 70 ? -15.916 -13.277 9.675 1.00 44.72 70 ALA A C 1
ATOM 525 O O . ALA A 1 70 ? -14.991 -13.955 9.226 1.00 44.72 70 ALA A O 1
ATOM 526 N N . LYS A 1 71 ? -16.433 -13.470 10.894 1.00 43.69 71 LYS A N 1
ATOM 527 C CA . LYS A 1 71 ? -16.197 -14.685 11.663 1.00 43.69 71 LYS A CA 1
ATOM 528 C C . LYS A 1 71 ? -16.507 -15.845 10.719 1.00 43.69 71 LYS A C 1
ATOM 530 O O . LYS A 1 71 ? -17.673 -16.177 10.527 1.00 43.69 71 LYS A O 1
ATOM 535 N N . GLN A 1 72 ? -15.490 -16.465 10.129 1.00 45.53 72 GLN A N 1
ATOM 536 C CA . GLN A 1 72 ? -15.618 -17.837 9.676 1.00 45.53 72 GLN A CA 1
ATOM 537 C C . GLN A 1 72 ? -15.667 -18.645 10.965 1.00 45.53 72 GLN A C 1
ATOM 539 O O . GLN A 1 72 ? -14.648 -19.075 11.498 1.00 45.53 72 GLN A O 1
ATOM 544 N N . VAL A 1 73 ? -16.872 -18.726 11.531 1.00 41.81 73 VAL A N 1
ATOM 545 C CA . VAL A 1 73 ? -17.230 -19.764 12.483 1.00 41.81 73 VAL A CA 1
ATOM 546 C C . VAL A 1 73 ? -17.071 -21.052 11.687 1.00 41.81 73 VAL A C 1
ATOM 548 O O . VAL A 1 73 ? -17.916 -21.374 10.856 1.00 41.81 73 VAL A O 1
ATOM 551 N N . LEU A 1 74 ? -15.924 -21.710 11.841 1.00 45.47 74 LEU A N 1
ATOM 552 C CA . LEU A 1 74 ? -15.780 -23.093 11.421 1.00 45.47 74 LEU A CA 1
ATOM 553 C C . LEU A 1 74 ? -16.656 -23.885 12.398 1.00 45.47 74 LEU A C 1
ATOM 555 O O . LEU A 1 74 ? -16.303 -24.024 13.570 1.00 45.47 74 LEU A O 1
ATOM 559 N N . ALA A 1 75 ? -17.858 -24.223 11.933 1.00 35.59 75 ALA A N 1
ATOM 560 C CA . ALA A 1 75 ? -18.742 -25.197 12.556 1.00 35.59 75 ALA A CA 1
ATOM 561 C C . ALA A 1 75 ? -18.239 -26.614 12.262 1.00 35.59 75 ALA A C 1
ATOM 563 O O . ALA A 1 75 ? -17.664 -26.809 11.164 1.00 35.59 75 ALA A O 1
#